Protein AF-A0A7R9QR45-F1 (afdb_monomer)

InterPro domains:
  IPR000276 G protein-coupled receptor, rhodopsin-like [PF00001] (59-139)
  IPR000276 G protein-coupled receptor, rhodopsin-like [PR00237] (44-68)
  IPR000276 G protein-coupled receptor, rhodopsin-like [PR00237] (77-98)
  IPR000276 G protein-coupled receptor, rhodopsin-like [PR00237] (122-139)
  IPR017452 GPCR, rhodopsin-like, 7TM [PS50262] (59-139)

Radius of gyration: 21.27 Å; Cα contacts (8 Å, |Δi|>4): 96; chains: 1; bounding box: 49×25×64 Å

Structure (mmCIF, N/CA/C/O backbone):
data_AF-A0A7R9QR45-F1
#
_entry.id   AF-A0A7R9QR45-F1
#
loop_
_atom_site.group_PDB
_atom_site.id
_atom_site.type_symbol
_atom_site.label_atom_id
_atom_site.label_alt_id
_atom_site.label_comp_id
_atom_site.label_asym_id
_atom_site.label_entity_id
_atom_site.label_seq_id
_atom_site.pdbx_PDB_ins_code
_atom_site.Cartn_x
_atom_site.Cartn_y
_atom_site.Cartn_z
_atom_site.occupancy
_atom_site.B_iso_or_equiv
_atom_site.auth_seq_id
_atom_site.auth_comp_id
_atom_site.auth_asym_id
_atom_site.auth_atom_id
_atom_site.pdbx_PDB_model_num
ATOM 1 N N . MET A 1 1 ? 9.809 5.724 -39.119 1.00 52.75 1 MET A N 1
ATOM 2 C CA . MET A 1 1 ? 9.441 5.774 -37.688 1.00 52.75 1 MET A CA 1
ATOM 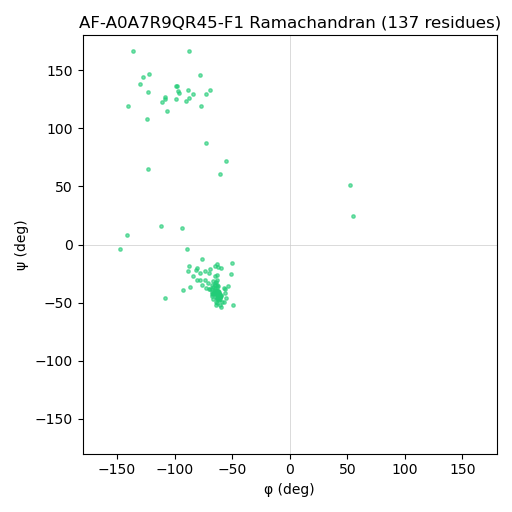3 C C . MET A 1 1 ? 10.747 5.832 -36.917 1.00 52.75 1 MET A C 1
ATOM 5 O O . MET A 1 1 ? 11.459 4.840 -36.931 1.00 52.75 1 MET A O 1
ATOM 9 N N . ASN A 1 2 ? 11.120 6.986 -36.361 1.00 58.66 2 ASN A N 1
ATOM 10 C CA . ASN A 1 2 ? 12.330 7.088 -35.540 1.00 58.66 2 ASN A CA 1
ATOM 11 C C . ASN A 1 2 ? 11.950 6.801 -34.087 1.00 58.66 2 ASN A C 1
ATOM 13 O O . ASN A 1 2 ? 11.053 7.451 -33.553 1.00 58.66 2 ASN A O 1
ATOM 17 N N . ILE A 1 3 ? 12.612 5.818 -33.483 1.00 69.81 3 ILE A N 1
ATOM 18 C CA . ILE A 1 3 ? 12.531 5.515 -32.054 1.00 69.81 3 ILE A CA 1
ATOM 19 C C . ILE A 1 3 ? 13.867 5.943 -31.456 1.00 69.81 3 ILE A C 1
ATOM 21 O O . ILE A 1 3 ? 14.916 5.518 -31.941 1.00 69.81 3 ILE A O 1
ATOM 25 N N . THR A 1 4 ? 13.837 6.800 -30.440 1.00 72.31 4 THR A N 1
ATOM 26 C CA . THR A 1 4 ? 15.030 7.199 -29.689 1.00 72.31 4 THR A CA 1
ATOM 27 C C . THR A 1 4 ? 15.105 6.378 -28.409 1.00 72.31 4 THR A C 1
ATOM 29 O O . THR A 1 4 ? 14.152 6.323 -27.635 1.00 72.31 4 THR A O 1
ATOM 32 N N . VAL A 1 5 ? 16.226 5.693 -28.194 1.00 72.06 5 VAL A N 1
ATOM 33 C CA . VAL A 1 5 ? 16.445 4.873 -26.997 1.00 72.06 5 VAL A CA 1
ATOM 34 C C . VAL A 1 5 ? 17.038 5.760 -25.906 1.00 72.06 5 VAL A C 1
ATOM 36 O O . VAL A 1 5 ? 18.039 6.434 -26.141 1.00 72.06 5 VAL A O 1
ATOM 39 N N . LEU A 1 6 ? 16.401 5.779 -24.737 1.00 68.50 6 LEU A N 1
ATOM 40 C CA . LEU A 1 6 ? 16.875 6.466 -23.543 1.00 68.50 6 LEU A CA 1
ATOM 41 C C . LEU A 1 6 ? 17.561 5.460 -22.617 1.00 68.50 6 LEU A C 1
ATOM 43 O O . LEU A 1 6 ? 17.091 4.339 -22.405 1.00 68.50 6 LEU A O 1
ATOM 47 N N . TYR A 1 7 ? 18.702 5.877 -22.090 1.00 63.16 7 TYR A N 1
ATOM 48 C CA . TYR A 1 7 ? 19.555 5.065 -21.239 1.00 63.16 7 TYR A CA 1
ATOM 49 C C . TYR A 1 7 ? 19.274 5.400 -19.779 1.00 63.16 7 TYR A C 1
ATOM 51 O O . TYR A 1 7 ? 19.131 6.574 -19.445 1.00 63.16 7 TYR A O 1
ATOM 59 N N . ASP A 1 8 ? 19.179 4.384 -18.925 1.00 62.31 8 ASP A N 1
ATOM 60 C CA . ASP A 1 8 ? 19.136 4.616 -17.483 1.00 62.31 8 ASP A CA 1
ATOM 61 C C . ASP A 1 8 ? 20.555 4.932 -16.985 1.00 62.31 8 ASP A C 1
ATOM 63 O O . ASP A 1 8 ? 21.475 4.115 -17.138 1.00 62.31 8 ASP A O 1
ATOM 67 N N . ASP A 1 9 ? 20.730 6.128 -16.415 1.00 53.88 9 ASP A N 1
ATOM 68 C CA . ASP A 1 9 ? 22.006 6.651 -15.913 1.00 53.88 9 ASP A CA 1
ATOM 69 C C . ASP A 1 9 ? 22.616 5.774 -14.804 1.00 53.88 9 ASP A C 1
ATOM 71 O O . ASP A 1 9 ? 23.823 5.837 -14.566 1.00 53.88 9 ASP A O 1
ATOM 75 N N . PHE A 1 10 ? 21.823 4.926 -14.137 1.00 55.78 10 PHE A N 1
ATOM 76 C CA . PHE A 1 10 ? 22.307 4.113 -13.022 1.00 55.78 10 PHE A CA 1
ATOM 77 C C . PHE A 1 10 ? 23.059 2.844 -13.453 1.00 55.78 10 PHE A C 1
ATOM 79 O O . PHE A 1 10 ? 23.949 2.391 -12.734 1.00 55.78 10 PHE A O 1
ATOM 86 N N . ASN A 1 11 ? 22.727 2.250 -14.607 1.00 54.53 11 ASN A N 1
ATOM 87 C CA . ASN A 1 11 ? 23.277 0.938 -14.986 1.00 54.53 11 ASN A CA 1
ATOM 88 C C . ASN A 1 11 ? 23.620 0.782 -16.468 1.00 54.53 11 ASN A C 1
ATOM 90 O O . ASN A 1 11 ? 23.924 -0.321 -16.917 1.00 54.53 11 ASN A O 1
ATOM 94 N N . SER A 1 12 ? 23.564 1.861 -17.246 1.00 55.03 12 SER A N 1
ATOM 95 C CA . SER A 1 12 ? 23.908 1.808 -18.660 1.00 55.03 12 SER A CA 1
ATOM 96 C C . SER A 1 12 ? 23.147 0.706 -19.416 1.00 55.03 12 SER A C 1
ATOM 98 O O . SER A 1 12 ? 23.729 -0.137 -20.104 1.00 55.03 12 SER A O 1
ATOM 100 N N . THR A 1 13 ? 21.825 0.679 -19.277 1.00 61.50 13 THR A N 1
ATOM 101 C CA . THR A 1 13 ? 20.950 -0.233 -20.027 1.00 61.50 13 THR A CA 1
ATOM 102 C C . THR A 1 13 ? 19.844 0.567 -20.705 1.00 61.50 13 THR A C 1
ATOM 104 O O . THR A 1 13 ? 19.379 1.584 -20.187 1.00 61.50 13 THR A O 1
ATOM 107 N N . SER A 1 14 ? 19.445 0.141 -21.904 1.00 63.12 14 SER A N 1
ATOM 108 C CA . SER A 1 14 ? 18.305 0.716 -22.617 1.00 63.12 14 SER A CA 1
ATOM 109 C C . SER A 1 14 ? 17.014 0.280 -21.931 1.00 63.12 14 SER A C 1
ATOM 111 O O . SER A 1 14 ? 16.450 -0.750 -22.295 1.00 63.12 14 SER A O 1
ATOM 113 N N . LEU A 1 15 ? 16.569 1.024 -20.921 1.00 67.69 15 LEU A N 1
ATOM 114 C CA . LEU A 1 15 ? 15.321 0.714 -20.223 1.00 67.69 15 LEU A CA 1
ATOM 115 C C . LEU A 1 15 ? 14.122 1.347 -20.916 1.00 67.69 15 LEU A C 1
ATOM 117 O O . LEU A 1 15 ? 13.066 0.724 -21.005 1.00 67.69 15 LEU A O 1
ATOM 121 N N . LEU A 1 16 ? 14.283 2.556 -21.459 1.00 74.44 16 LEU A N 1
ATOM 122 C CA . LEU A 1 16 ? 13.177 3.343 -21.989 1.00 74.44 16 LEU A CA 1
ATOM 123 C C . LEU A 1 16 ? 13.390 3.698 -23.463 1.00 74.44 16 LEU A C 1
ATOM 125 O O . LEU A 1 16 ? 14.505 3.912 -23.926 1.00 74.44 16 LEU A O 1
ATOM 129 N N . ALA A 1 17 ? 12.305 3.776 -24.219 1.00 74.50 17 ALA A N 1
ATOM 130 C CA . ALA A 1 17 ? 12.282 4.188 -25.612 1.00 74.50 17 ALA A CA 1
ATOM 131 C C . ALA A 1 17 ? 11.209 5.260 -25.813 1.00 74.50 17 ALA A C 1
ATOM 133 O O . ALA A 1 17 ? 10.100 5.164 -25.283 1.00 74.50 17 ALA A O 1
ATOM 134 N N . VAL A 1 18 ? 11.539 6.279 -26.601 1.00 79.44 18 VAL A N 1
ATOM 135 C CA . VAL A 1 18 ? 10.633 7.359 -26.979 1.00 79.44 18 VAL A CA 1
ATOM 136 C C . VAL A 1 18 ? 10.257 7.210 -28.447 1.00 79.44 18 VAL A C 1
ATOM 138 O O . VAL A 1 18 ? 11.108 7.097 -29.330 1.00 79.44 18 VAL A O 1
ATOM 141 N N . ASN A 1 19 ? 8.953 7.201 -28.713 1.00 79.00 19 ASN A N 1
ATOM 142 C CA . ASN A 1 19 ? 8.422 7.261 -30.076 1.00 79.00 19 ASN A CA 1
ATOM 143 C C . ASN A 1 19 ? 8.254 8.726 -30.523 1.00 79.00 19 ASN A C 1
ATOM 145 O O . ASN A 1 19 ? 8.186 9.635 -29.702 1.00 79.00 19 ASN A O 1
ATOM 149 N N . SER A 1 20 ? 8.052 8.943 -31.822 1.00 78.19 20 SER A N 1
ATOM 150 C CA . SER A 1 20 ? 7.742 10.218 -32.483 1.00 78.19 20 SER A CA 1
ATOM 151 C C . SER A 1 20 ? 6.585 11.025 -31.869 1.00 78.19 20 SER A C 1
ATOM 153 O O . SER A 1 20 ? 6.449 12.202 -32.183 1.00 78.19 20 SER A O 1
ATOM 155 N N . SER A 1 21 ? 5.739 10.420 -31.030 1.00 81.06 21 SER A N 1
ATOM 156 C CA . SER A 1 21 ? 4.675 11.102 -30.275 1.00 81.06 21 SER A CA 1
ATOM 157 C C . SER A 1 21 ? 5.105 11.534 -28.862 1.00 81.06 21 SER A C 1
ATOM 159 O O . SER A 1 21 ? 4.241 11.818 -28.038 1.00 81.06 21 SER A O 1
ATOM 161 N N . ASN A 1 22 ? 6.409 11.531 -28.548 1.00 73.81 22 ASN A N 1
ATOM 162 C CA . ASN A 1 22 ? 6.986 11.828 -27.224 1.00 73.81 22 ASN A CA 1
ATOM 163 C C . ASN A 1 22 ? 6.432 10.967 -26.078 1.00 73.81 22 ASN A C 1
ATOM 165 O O . ASN A 1 22 ? 6.436 11.356 -24.914 1.00 73.81 22 ASN A O 1
ATOM 169 N N . ARG A 1 23 ? 5.932 9.779 -26.408 1.00 73.88 23 ARG A N 1
ATOM 170 C CA . ARG A 1 23 ? 5.469 8.803 -25.426 1.00 73.88 23 ARG A CA 1
ATOM 171 C C . ARG A 1 23 ? 6.658 7.942 -25.019 1.00 73.88 23 ARG A C 1
ATOM 173 O O . ARG A 1 23 ? 7.399 7.490 -25.894 1.00 73.88 23 ARG A O 1
ATOM 180 N N . ILE A 1 24 ? 6.819 7.747 -23.715 1.00 77.88 24 ILE A N 1
ATOM 181 C CA . ILE A 1 24 ? 7.896 6.952 -23.127 1.00 77.88 24 ILE A CA 1
ATOM 182 C C . ILE A 1 24 ? 7.362 5.543 -22.862 1.00 77.88 24 ILE A C 1
ATOM 184 O O . ILE A 1 24 ? 6.295 5.383 -22.267 1.00 77.88 24 ILE A O 1
ATOM 188 N N . PHE A 1 25 ? 8.101 4.533 -23.305 1.00 75.12 25 PHE A N 1
ATOM 189 C CA . PHE A 1 25 ? 7.761 3.120 -23.158 1.00 75.12 25 PHE A CA 1
ATOM 190 C C . PHE A 1 25 ? 8.990 2.323 -22.738 1.00 75.12 25 PHE A C 1
ATOM 192 O O . PHE A 1 25 ? 10.108 2.809 -22.871 1.00 75.12 25 PHE A O 1
ATOM 199 N N . TRP A 1 26 ? 8.799 1.085 -22.293 1.00 73.06 26 TRP A N 1
ATOM 200 C CA . TRP A 1 26 ? 9.907 0.162 -22.057 1.00 73.06 26 TRP A CA 1
ATOM 201 C C . TRP A 1 26 ? 10.544 -0.265 -23.386 1.00 73.06 26 TRP A C 1
ATOM 203 O O . TRP A 1 26 ? 9.830 -0.616 -24.327 1.00 73.06 26 TRP A O 1
ATOM 213 N N . ALA A 1 27 ? 11.875 -0.225 -23.473 1.00 75.12 27 ALA A N 1
ATOM 214 C CA . ALA A 1 27 ? 12.603 -0.596 -24.688 1.00 75.12 27 ALA A CA 1
ATOM 215 C C . ALA A 1 27 ? 12.564 -2.114 -24.949 1.00 75.12 27 ALA A C 1
ATOM 217 O O . ALA A 1 27 ? 12.491 -2.527 -26.106 1.00 75.12 27 ALA A O 1
ATOM 218 N N . ASN A 1 28 ? 12.541 -2.935 -23.890 1.00 73.25 28 ASN A N 1
ATOM 219 C CA . ASN A 1 28 ? 12.346 -4.382 -23.968 1.00 73.25 28 ASN A CA 1
ATOM 220 C C . ASN A 1 28 ? 11.132 -4.813 -23.122 1.00 73.25 28 ASN A C 1
ATOM 222 O O . ASN A 1 28 ? 11.045 -4.462 -21.948 1.00 73.25 28 ASN A O 1
ATOM 226 N N . PRO A 1 29 ? 10.203 -5.625 -23.658 1.00 70.62 29 PRO A N 1
ATOM 227 C CA . PRO A 1 29 ? 9.033 -6.088 -22.905 1.00 70.62 29 PRO A CA 1
ATOM 228 C C . PRO A 1 29 ? 9.363 -7.159 -21.850 1.00 70.62 29 PRO A C 1
ATOM 230 O O . PRO A 1 29 ? 8.613 -7.325 -20.891 1.00 70.62 29 PRO A O 1
ATOM 233 N N . TYR A 1 30 ? 10.479 -7.883 -22.000 1.00 69.94 30 TYR A N 1
ATOM 234 C CA . TYR A 1 30 ? 10.909 -8.927 -21.055 1.00 69.94 30 TYR A CA 1
ATOM 235 C C . TYR A 1 30 ? 11.363 -8.372 -19.702 1.00 69.94 30 TYR A C 1
ATOM 237 O O . TYR A 1 30 ? 11.312 -9.080 -18.698 1.00 69.94 30 TYR A O 1
ATOM 245 N N . ASP A 1 31 ? 11.737 -7.098 -19.663 1.00 69.69 31 ASP A N 1
ATOM 246 C CA . ASP A 1 31 ? 12.149 -6.393 -18.452 1.00 69.69 31 ASP A CA 1
ATOM 247 C C . ASP A 1 31 ? 10.986 -6.303 -17.443 1.00 69.69 31 ASP A C 1
ATOM 249 O O . ASP A 1 31 ? 11.166 -6.469 -16.238 1.00 69.69 31 ASP A O 1
ATOM 253 N N . MET A 1 32 ? 9.743 -6.221 -17.929 1.00 65.0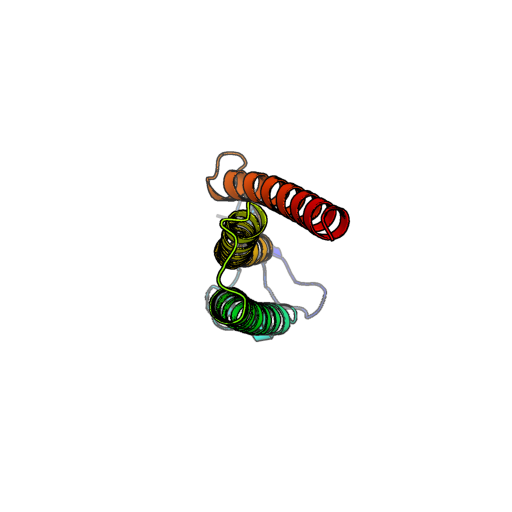6 32 MET A N 1
ATOM 254 C CA . MET A 1 32 ? 8.538 -6.248 -17.088 1.00 65.06 32 MET A CA 1
ATOM 255 C C . MET A 1 32 ? 8.338 -7.586 -16.351 1.00 65.06 32 MET A C 1
ATOM 257 O O . MET A 1 32 ? 7.572 -7.648 -15.390 1.00 65.06 32 MET A O 1
ATOM 261 N N . LEU A 1 33 ? 9.000 -8.659 -16.802 1.00 74.06 33 LEU A N 1
ATOM 262 C CA . LEU A 1 33 ? 8.878 -10.001 -16.231 1.00 74.06 33 LEU A CA 1
ATOM 263 C C . LEU A 1 33 ? 9.750 -10.188 -14.978 1.00 74.06 33 LEU A C 1
ATOM 265 O O . LEU A 1 33 ? 9.445 -11.046 -14.156 1.00 74.06 33 LEU A O 1
ATOM 269 N N . ASN A 1 34 ? 10.796 -9.367 -14.810 1.00 70.81 34 ASN A N 1
ATOM 270 C CA . ASN A 1 34 ? 11.684 -9.377 -13.642 1.00 70.81 34 ASN A CA 1
ATOM 271 C C . ASN A 1 34 ? 11.729 -7.999 -12.954 1.00 70.81 34 ASN A C 1
ATOM 273 O O . ASN A 1 34 ? 12.788 -7.368 -12.871 1.00 70.81 34 ASN A O 1
ATOM 277 N N . PRO A 1 35 ? 10.601 -7.533 -12.390 1.00 68.00 35 PRO A N 1
ATOM 278 C CA . PRO A 1 35 ? 10.520 -6.214 -11.766 1.00 68.00 35 PRO A CA 1
ATOM 279 C C . PRO A 1 35 ? 11.442 -6.071 -10.547 1.00 68.00 35 PRO A C 1
ATOM 281 O O . PRO A 1 35 ? 11.891 -4.967 -10.257 1.00 68.00 35 PRO A O 1
ATOM 284 N N . SER A 1 36 ? 11.783 -7.171 -9.862 1.00 68.31 36 SER A N 1
ATOM 285 C CA . SER A 1 36 ? 12.705 -7.168 -8.718 1.00 68.31 36 SER A CA 1
ATOM 286 C C . SER A 1 36 ? 14.165 -6.895 -9.088 1.00 68.31 36 SER A C 1
ATOM 288 O O . SER A 1 36 ? 14.926 -6.469 -8.227 1.00 68.31 36 SER A O 1
ATOM 290 N N . ALA A 1 37 ? 14.571 -7.169 -10.333 1.00 67.75 37 ALA A N 1
ATOM 291 C CA . ALA A 1 37 ? 15.934 -6.917 -10.806 1.00 67.75 37 ALA A CA 1
ATOM 292 C C . ALA A 1 37 ? 16.123 -5.468 -11.279 1.00 67.75 37 ALA A C 1
ATOM 294 O O . ALA A 1 37 ? 17.229 -4.940 -11.229 1.00 67.75 37 ALA A O 1
ATOM 295 N N . ILE A 1 38 ? 15.037 -4.838 -11.726 1.00 65.44 38 ILE A N 1
ATOM 296 C CA . ILE A 1 38 ? 15.034 -3.479 -12.279 1.00 65.44 38 ILE A CA 1
ATOM 297 C C . ILE A 1 38 ? 14.746 -2.461 -11.188 1.00 65.44 38 ILE A C 1
ATOM 299 O O . ILE A 1 38 ? 15.343 -1.390 -11.158 1.00 65.44 38 ILE A O 1
ATOM 303 N N . ASN A 1 39 ? 13.828 -2.798 -10.284 1.00 67.19 39 ASN A N 1
ATOM 304 C CA . ASN A 1 39 ? 13.393 -1.894 -9.245 1.00 67.19 39 ASN A CA 1
ATOM 305 C C . ASN A 1 39 ? 13.585 -2.522 -7.857 1.00 67.19 39 ASN A C 1
ATOM 307 O O . ASN A 1 39 ? 12.810 -3.405 -7.463 1.00 67.19 39 ASN A O 1
ATOM 311 N N . PRO A 1 40 ? 14.561 -2.038 -7.068 1.00 71.50 40 PRO A N 1
ATOM 312 C CA . PRO A 1 40 ? 14.780 -2.541 -5.717 1.00 71.50 40 PRO A CA 1
ATOM 313 C C . PRO A 1 40 ? 13.583 -2.280 -4.788 1.00 71.50 40 PRO A C 1
ATOM 315 O O . PRO A 1 40 ? 13.469 -2.938 -3.757 1.00 71.50 40 PRO A O 1
ATOM 318 N N . ALA A 1 41 ? 12.659 -1.378 -5.149 1.00 69.56 41 ALA A N 1
ATOM 319 C CA . ALA A 1 41 ? 11.443 -1.100 -4.389 1.00 69.56 41 ALA A CA 1
ATOM 320 C C . ALA A 1 41 ? 10.349 -2.177 -4.544 1.00 69.56 41 ALA A C 1
ATOM 322 O O . ALA A 1 41 ? 9.408 -2.210 -3.755 1.00 69.56 41 ALA A O 1
ATOM 323 N N . PHE A 1 42 ? 10.462 -3.104 -5.501 1.00 72.81 42 PHE A N 1
ATOM 324 C CA . PHE A 1 42 ? 9.451 -4.150 -5.700 1.00 72.81 42 PHE A CA 1
ATOM 325 C C . PHE A 1 42 ? 9.339 -5.107 -4.501 1.00 72.81 42 PHE A C 1
ATOM 327 O O . PHE A 1 42 ? 8.243 -5.417 -4.032 1.00 72.81 42 PHE A O 1
ATOM 334 N N . VAL A 1 43 ? 10.484 -5.548 -3.974 1.00 78.06 43 VAL A N 1
ATOM 335 C CA . VAL A 1 43 ? 10.554 -6.444 -2.811 1.00 78.06 43 VAL A CA 1
ATOM 336 C C . VAL A 1 43 ? 9.923 -5.812 -1.561 1.00 78.06 43 VAL A C 1
ATOM 338 O O . VAL A 1 43 ? 9.043 -6.451 -0.981 1.00 78.06 43 VAL A O 1
ATOM 341 N N . PRO A 1 44 ? 10.286 -4.581 -1.138 1.00 76.81 44 PRO A N 1
ATOM 342 C CA . PRO A 1 44 ? 9.664 -3.968 0.028 1.00 76.81 44 PRO A CA 1
ATOM 343 C C . PRO A 1 44 ? 8.163 -3.727 -0.167 1.00 76.81 44 PRO A C 1
ATOM 345 O O . PRO A 1 44 ? 7.421 -3.948 0.781 1.00 76.81 44 PRO A O 1
ATOM 348 N N . ILE A 1 45 ? 7.685 -3.385 -1.372 1.00 76.25 45 ILE A N 1
ATOM 349 C CA . ILE A 1 45 ? 6.241 -3.232 -1.638 1.00 76.25 45 ILE A CA 1
ATOM 350 C C . ILE A 1 45 ? 5.484 -4.534 -1.344 1.00 76.25 45 ILE A C 1
ATOM 352 O O . ILE A 1 45 ? 4.494 -4.516 -0.610 1.00 76.25 45 ILE A O 1
ATOM 356 N N . ILE A 1 46 ? 5.956 -5.672 -1.864 1.00 81.50 46 ILE A N 1
ATOM 357 C CA . ILE A 1 46 ? 5.312 -6.971 -1.617 1.00 81.50 46 ILE A CA 1
ATOM 358 C C . ILE A 1 46 ? 5.383 -7.357 -0.139 1.00 81.50 46 ILE A C 1
ATOM 360 O O . ILE A 1 46 ? 4.387 -7.815 0.423 1.00 81.50 46 ILE A O 1
ATOM 364 N N . VAL A 1 47 ? 6.534 -7.149 0.504 1.00 82.81 47 VAL A N 1
ATOM 365 C CA . VAL A 1 47 ? 6.719 -7.455 1.929 1.00 82.81 47 VAL A CA 1
ATOM 366 C C . VAL A 1 47 ? 5.770 -6.624 2.792 1.00 82.81 47 VAL A C 1
ATOM 368 O O . VAL A 1 47 ? 5.067 -7.183 3.633 1.00 82.81 47 VAL A O 1
ATOM 371 N N . THR A 1 48 ? 5.680 -5.314 2.560 1.00 73.56 48 THR A N 1
ATOM 372 C CA . THR A 1 48 ? 4.745 -4.437 3.273 1.00 73.56 48 THR A CA 1
ATOM 373 C C . THR A 1 48 ? 3.308 -4.882 3.035 1.00 73.56 48 THR A C 1
ATOM 375 O O . THR A 1 48 ? 2.546 -5.006 3.989 1.00 73.56 48 THR A O 1
ATOM 378 N N . HIS A 1 49 ? 2.927 -5.214 1.803 1.00 76.38 49 HIS A N 1
ATOM 379 C CA . HIS A 1 49 ? 1.573 -5.675 1.507 1.00 76.38 49 HIS A CA 1
ATOM 380 C C . HIS A 1 49 ? 1.217 -6.972 2.251 1.00 76.38 49 HIS A C 1
ATOM 382 O O . HIS A 1 49 ? 0.153 -7.063 2.862 1.00 76.38 49 HIS A O 1
ATOM 388 N N . ALA A 1 50 ? 2.138 -7.939 2.288 1.00 82.62 50 ALA A N 1
ATOM 389 C CA . ALA A 1 50 ? 1.968 -9.182 3.034 1.00 82.62 50 ALA A CA 1
ATOM 390 C C . ALA A 1 50 ? 1.834 -8.936 4.546 1.00 82.62 50 ALA A C 1
ATOM 392 O O . ALA A 1 50 ? 0.922 -9.467 5.178 1.00 82.62 50 ALA A O 1
ATOM 393 N N . ILE A 1 51 ? 2.696 -8.092 5.125 1.00 75.50 51 ILE A N 1
ATOM 394 C CA . ILE A 1 51 ? 2.633 -7.726 6.547 1.00 75.50 51 ILE A CA 1
ATOM 395 C C . ILE A 1 51 ? 1.298 -7.054 6.864 1.00 75.50 51 ILE A C 1
ATOM 397 O O . ILE A 1 51 ? 0.646 -7.409 7.843 1.00 75.50 51 ILE A O 1
ATOM 401 N N . THR A 1 52 ? 0.851 -6.123 6.024 1.00 74.50 52 THR A N 1
ATOM 402 C CA . THR A 1 52 ? -0.381 -5.380 6.304 1.00 74.50 52 THR A CA 1
ATOM 403 C C . THR A 1 52 ? -1.633 -6.228 6.089 1.00 74.50 52 THR A C 1
ATOM 405 O O . THR A 1 52 ? -2.599 -6.073 6.828 1.00 74.50 52 THR A O 1
ATOM 408 N N . PHE A 1 53 ? -1.607 -7.194 5.166 1.00 78.56 53 PHE A N 1
ATOM 409 C CA . PHE A 1 53 ? -2.656 -8.209 5.040 1.00 78.56 53 PHE A CA 1
ATOM 410 C C . PHE A 1 53 ? -2.763 -9.078 6.300 1.00 78.56 53 PHE A C 1
ATOM 412 O O . PHE A 1 53 ? -3.860 -9.298 6.814 1.00 78.56 53 PHE A O 1
ATOM 419 N N . LEU A 1 54 ? -1.625 -9.520 6.846 1.00 80.31 54 LEU A N 1
ATOM 420 C CA . LEU A 1 54 ? -1.590 -10.264 8.106 1.00 80.31 54 LEU A CA 1
ATOM 421 C C . LEU A 1 54 ? -2.113 -9.418 9.272 1.00 80.31 54 LEU A C 1
ATOM 423 O O . LEU A 1 54 ? -2.943 -9.899 10.039 1.00 80.31 54 LEU A O 1
ATOM 427 N N . ILE A 1 55 ? -1.692 -8.155 9.376 1.00 70.81 55 ILE A N 1
ATOM 428 C CA . ILE A 1 55 ? -2.201 -7.216 10.387 1.00 70.81 55 ILE A CA 1
ATOM 429 C C . ILE A 1 55 ? -3.712 -7.021 10.225 1.00 70.81 55 ILE A C 1
ATOM 431 O O . ILE A 1 55 ? -4.431 -7.074 11.217 1.00 70.81 55 ILE A O 1
ATOM 435 N N . GLY A 1 56 ? -4.209 -6.871 8.995 1.00 70.88 56 GLY A N 1
ATOM 436 C CA . GLY A 1 56 ? -5.637 -6.759 8.702 1.00 70.88 56 GLY A CA 1
ATOM 437 C C . GLY A 1 56 ? -6.421 -7.988 9.163 1.00 70.88 56 GLY A C 1
ATOM 438 O O . GLY A 1 56 ? -7.456 -7.851 9.812 1.00 70.88 56 GLY A O 1
ATOM 439 N N . ILE A 1 57 ? -5.920 -9.199 8.907 1.00 73.94 57 ILE A N 1
ATOM 440 C CA . ILE A 1 57 ? -6.543 -10.439 9.393 1.00 73.94 57 ILE A CA 1
ATOM 441 C C . ILE A 1 57 ? -6.542 -10.489 10.924 1.00 73.94 57 ILE A C 1
ATOM 443 O O . ILE A 1 57 ? -7.590 -10.710 11.530 1.00 73.94 57 ILE A O 1
ATOM 447 N N . ILE A 1 58 ? -5.392 -10.256 11.558 1.00 74.62 58 ILE A N 1
ATOM 448 C CA . ILE A 1 58 ? -5.253 -10.302 13.020 1.00 74.62 58 ILE A CA 1
ATOM 449 C C . ILE A 1 58 ? -6.155 -9.243 13.672 1.00 74.62 58 ILE A C 1
ATOM 451 O O . ILE A 1 58 ? -6.853 -9.555 14.635 1.00 74.62 58 ILE A O 1
ATOM 455 N N . GLY A 1 59 ? -6.215 -8.030 13.119 1.00 66.94 59 GLY A N 1
ATOM 456 C CA . GLY A 1 59 ? -7.078 -6.943 13.580 1.00 66.94 59 GLY A CA 1
ATOM 457 C C . GLY A 1 59 ? -8.561 -7.303 13.514 1.00 66.94 59 GLY A C 1
ATOM 458 O O . GLY A 1 59 ? -9.273 -7.153 14.505 1.00 66.94 59 GLY A O 1
ATOM 459 N N . ASN A 1 60 ? -9.022 -7.877 12.400 1.00 69.75 60 ASN A N 1
ATOM 460 C CA . ASN A 1 60 ? -10.407 -8.339 12.263 1.00 69.75 60 ASN A CA 1
ATOM 461 C C . ASN A 1 60 ? -10.752 -9.465 13.252 1.00 69.75 60 ASN A C 1
ATOM 463 O O . ASN A 1 60 ? -11.826 -9.456 13.855 1.00 69.75 60 ASN A O 1
ATOM 467 N N . ILE A 1 61 ? -9.832 -10.409 13.478 1.00 72.69 61 ILE A N 1
ATOM 468 C CA . ILE A 1 61 ? -10.018 -11.487 14.460 1.00 72.69 61 ILE A CA 1
ATOM 469 C C . ILE A 1 61 ? -10.047 -10.923 15.887 1.00 72.69 61 ILE A C 1
ATOM 471 O O . ILE A 1 61 ? -10.892 -11.329 16.680 1.00 72.69 61 ILE A O 1
ATOM 475 N N . LEU A 1 62 ? -9.177 -9.964 16.219 1.00 71.50 62 LEU A N 1
ATOM 476 C CA . LEU A 1 62 ? -9.155 -9.278 17.516 1.00 71.50 62 LEU A CA 1
ATOM 477 C C . LEU A 1 62 ? -10.447 -8.496 17.775 1.00 71.50 62 LEU A C 1
ATOM 479 O O . LEU A 1 62 ? -10.962 -8.546 18.890 1.00 71.50 62 LEU A O 1
ATOM 483 N N . VAL A 1 63 ? -11.010 -7.823 16.769 1.00 68.00 63 VAL A N 1
ATOM 484 C CA . VAL A 1 63 ? -12.306 -7.129 16.878 1.00 68.00 63 VAL A CA 1
ATOM 485 C C . VAL A 1 63 ? -13.433 -8.125 17.167 1.00 68.00 63 VAL A C 1
ATOM 487 O O . VAL A 1 63 ? -14.216 -7.924 18.096 1.00 68.00 63 VAL A O 1
ATOM 490 N N . ILE A 1 64 ? -13.482 -9.248 16.445 1.00 68.56 64 ILE A N 1
ATOM 491 C CA . ILE A 1 64 ? -14.472 -10.310 16.689 1.00 68.56 64 ILE A CA 1
ATOM 492 C C . ILE A 1 64 ? -14.267 -10.940 18.078 1.00 68.56 64 ILE A C 1
ATOM 494 O O . ILE A 1 64 ? -15.235 -11.173 18.807 1.00 68.56 64 ILE A O 1
ATOM 498 N N . ALA A 1 65 ? -13.019 -11.185 18.483 1.00 69.69 65 ALA A N 1
ATOM 499 C CA . ALA A 1 65 ? -12.681 -11.784 19.770 1.00 69.69 65 ALA A CA 1
ATOM 500 C C . ALA A 1 65 ? -13.030 -10.857 20.942 1.00 69.69 65 ALA A C 1
ATOM 502 O O . ALA A 1 65 ? -13.675 -11.287 21.895 1.00 69.69 65 ALA A O 1
ATOM 503 N N . THR A 1 66 ? -12.667 -9.576 20.870 1.00 65.56 66 THR A N 1
ATOM 504 C CA . THR A 1 66 ? -12.982 -8.577 21.905 1.00 65.56 66 THR A CA 1
ATOM 505 C C . THR A 1 66 ? -14.485 -8.341 22.032 1.00 65.56 66 THR A C 1
ATOM 507 O O . THR A 1 66 ? -14.987 -8.242 23.155 1.00 65.56 66 THR A O 1
ATOM 510 N N . TRP A 1 67 ? -15.219 -8.345 20.914 1.00 66.50 67 TRP A N 1
ATOM 511 C CA . TRP A 1 67 ? -16.682 -8.319 20.912 1.00 66.50 67 TRP A CA 1
ATOM 512 C C . TRP A 1 67 ? -17.282 -9.555 21.595 1.00 66.50 67 TRP A C 1
ATOM 514 O O . TRP A 1 67 ? -18.175 -9.425 22.432 1.00 66.50 67 TRP A O 1
ATOM 524 N N . SER A 1 68 ? -16.739 -10.740 21.310 1.00 64.75 68 SER A N 1
ATOM 525 C CA . SER A 1 68 ? -17.178 -12.005 21.914 1.00 64.75 68 SER A CA 1
ATOM 526 C C . SER A 1 68 ? -16.877 -12.077 23.420 1.00 64.75 68 SER A C 1
ATOM 528 O O . SER A 1 68 ? -17.682 -12.596 24.187 1.00 64.75 68 SER A O 1
ATOM 530 N N . LEU A 1 69 ? -15.744 -11.521 23.863 1.00 66.12 69 LEU A N 1
ATOM 531 C CA . LEU A 1 69 ? -15.287 -11.533 25.261 1.00 66.12 69 LEU A CA 1
ATOM 532 C C . LEU A 1 69 ? -15.998 -10.506 26.158 1.00 66.12 69 LEU A C 1
ATOM 534 O O . LEU A 1 69 ? -16.158 -10.754 27.351 1.00 66.12 69 LEU A O 1
ATOM 538 N N . ARG A 1 70 ? -16.428 -9.355 25.623 1.00 64.00 70 ARG A N 1
ATOM 539 C CA . ARG A 1 70 ? -17.080 -8.275 26.402 1.00 64.00 70 ARG A CA 1
ATOM 540 C C . ARG A 1 70 ? -18.562 -8.081 26.060 1.00 64.00 70 ARG A C 1
ATOM 542 O O . ARG A 1 70 ? -19.134 -7.041 26.386 1.00 64.00 70 ARG A O 1
ATOM 549 N N . GLY A 1 71 ? -19.170 -9.063 25.392 1.00 59.56 71 GLY A N 1
ATOM 550 C CA . GLY A 1 71 ? -20.432 -8.989 24.648 1.00 59.56 71 GLY A CA 1
ATOM 551 C C . GLY A 1 71 ? -21.677 -8.483 25.384 1.00 59.56 71 GLY A C 1
ATOM 552 O O . GLY A 1 71 ? -22.613 -9.246 25.609 1.00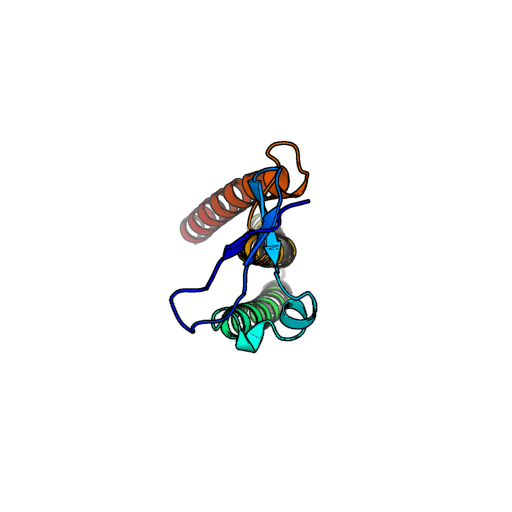 59.56 71 GLY A O 1
ATOM 553 N N . ARG A 1 72 ? -21.771 -7.182 25.690 1.00 49.31 72 ARG A N 1
ATOM 554 C CA . ARG A 1 72 ? -23.020 -6.628 26.240 1.00 49.31 72 ARG A CA 1
ATOM 555 C C . ARG A 1 72 ? -23.398 -5.195 25.899 1.00 49.31 72 ARG A C 1
ATOM 557 O O . ARG A 1 72 ? -24.507 -4.803 26.252 1.00 49.31 72 ARG A O 1
ATOM 564 N N . LEU A 1 73 ? -22.587 -4.416 25.190 1.00 50.31 73 LEU A N 1
ATOM 565 C CA . LEU A 1 73 ? -23.059 -3.120 24.702 1.00 50.31 73 LEU A CA 1
ATOM 566 C C . LEU A 1 73 ? -23.204 -3.150 23.186 1.00 50.31 73 LEU A C 1
ATOM 568 O O . LEU A 1 73 ? -22.238 -3.353 22.455 1.00 50.31 73 LEU A O 1
ATOM 572 N N . ARG A 1 74 ? -24.421 -2.849 22.722 1.00 57.03 74 ARG A N 1
ATOM 573 C CA . ARG A 1 74 ? -24.683 -2.204 21.430 1.00 57.03 74 ARG A CA 1
ATOM 574 C C . ARG A 1 74 ? -23.998 -0.827 21.422 1.00 57.03 74 ARG A C 1
ATOM 576 O O . ARG A 1 74 ? -24.670 0.196 21.406 1.00 57.03 74 ARG A O 1
ATOM 583 N N . SER A 1 75 ? -22.673 -0.800 21.563 1.00 61.53 75 SER A N 1
ATOM 584 C CA . SER A 1 75 ? -21.910 0.437 21.619 1.00 61.53 75 SER A CA 1
ATOM 585 C C . SER A 1 75 ? -21.634 0.880 20.186 1.00 61.53 75 SER A C 1
ATOM 587 O O . SER A 1 75 ? -21.131 0.062 19.407 1.00 61.53 75 SER A O 1
ATOM 589 N N . PRO A 1 76 ? -21.911 2.141 19.822 1.00 60.53 76 PRO A N 1
ATOM 590 C CA . PRO A 1 76 ? -21.547 2.698 18.516 1.00 60.53 76 PRO A CA 1
ATOM 591 C C . PRO A 1 76 ? -20.065 2.468 18.162 1.00 60.53 76 PRO A C 1
ATOM 593 O O . PRO A 1 76 ? -19.727 2.314 16.990 1.00 60.53 76 PRO A O 1
ATOM 596 N N . THR A 1 77 ? -19.203 2.312 19.171 1.00 66.94 77 THR A N 1
ATOM 597 C CA . THR A 1 77 ? -17.786 1.947 19.045 1.00 66.94 77 THR A CA 1
ATOM 598 C C . THR A 1 77 ? -17.549 0.639 18.277 1.00 66.94 77 THR A C 1
ATOM 600 O O . THR A 1 77 ? -16.616 0.563 17.489 1.00 66.94 77 THR A O 1
ATOM 603 N N . ALA A 1 78 ? -18.384 -0.394 18.443 1.00 68.44 78 ALA A N 1
ATOM 604 C CA . ALA A 1 78 ? -18.169 -1.683 17.773 1.00 68.44 78 ALA A CA 1
ATOM 605 C C . ALA A 1 78 ? -18.419 -1.604 16.256 1.00 68.44 78 ALA A C 1
ATOM 607 O O . ALA A 1 78 ? -17.678 -2.186 15.470 1.00 68.44 78 ALA A O 1
ATOM 608 N N . ILE A 1 79 ? -19.437 -0.843 15.840 1.00 67.38 79 ILE A N 1
ATOM 609 C CA . ILE A 1 79 ? -19.744 -0.604 14.420 1.00 67.38 79 ILE A CA 1
ATOM 610 C C . ILE A 1 79 ? -18.656 0.274 13.791 1.00 67.38 79 ILE A C 1
ATOM 612 O O . ILE A 1 79 ? -18.237 0.024 12.664 1.00 67.38 79 ILE A O 1
ATOM 616 N N . PHE A 1 80 ? -18.160 1.265 14.537 1.00 69.62 80 PHE A N 1
ATOM 617 C CA . PHE A 1 80 ? -17.046 2.109 14.115 1.00 69.62 80 PHE A CA 1
ATOM 618 C C . PHE A 1 80 ? -15.762 1.301 13.877 1.00 69.62 80 PHE A C 1
ATOM 620 O O . PHE A 1 80 ? -15.139 1.454 12.832 1.00 69.62 80 PHE A O 1
ATOM 627 N N . LEU A 1 81 ? -15.412 0.386 14.786 1.00 70.38 81 LEU A N 1
ATOM 628 C CA . LEU A 1 81 ? -14.223 -0.467 14.662 1.00 70.38 81 LEU A CA 1
ATOM 629 C C . LEU A 1 81 ? -14.299 -1.433 13.470 1.00 70.38 81 LEU A C 1
ATOM 631 O O . LEU A 1 81 ? -13.304 -1.631 12.780 1.00 70.38 81 LEU A O 1
ATOM 635 N N . VAL A 1 82 ? -15.475 -2.005 13.190 1.00 69.50 82 VAL A N 1
ATOM 636 C CA . VAL A 1 82 ? -15.674 -2.870 12.012 1.00 69.50 82 VAL A CA 1
ATOM 637 C C . VAL A 1 82 ? -15.578 -2.064 10.713 1.00 69.50 82 VAL A C 1
ATOM 639 O O . VAL A 1 82 ? -14.927 -2.504 9.768 1.00 69.50 82 VAL A O 1
ATOM 642 N N . SER A 1 83 ? -16.180 -0.871 10.663 1.00 69.94 83 SER A N 1
ATOM 643 C CA . SER A 1 83 ? -16.064 0.022 9.503 1.00 69.94 83 SER A CA 1
ATOM 644 C C . SER A 1 83 ? -14.634 0.521 9.288 1.00 69.94 83 SER A C 1
ATOM 646 O O . SER A 1 83 ? -14.214 0.649 8.142 1.00 69.94 83 SER A O 1
ATOM 648 N N . LEU A 1 84 ? -13.879 0.756 10.364 1.00 73.38 84 LEU A N 1
ATOM 649 C CA . LEU A 1 84 ? -12.463 1.115 10.300 1.00 73.38 84 LEU A CA 1
ATOM 650 C C . LEU A 1 84 ? -11.640 -0.030 9.696 1.00 73.38 84 LEU A C 1
ATOM 652 O O . LEU A 1 84 ? -10.958 0.171 8.698 1.00 73.38 84 LEU A O 1
ATOM 656 N N . ALA A 1 85 ? -11.820 -1.258 10.193 1.00 72.19 85 ALA A N 1
ATOM 657 C CA . ALA A 1 85 ? -11.125 -2.430 9.661 1.00 72.19 85 ALA A CA 1
ATOM 658 C C . ALA A 1 85 ? -11.471 -2.723 8.186 1.00 72.19 85 ALA A C 1
ATOM 660 O O . ALA A 1 85 ? -10.608 -3.132 7.406 1.00 72.19 85 ALA A O 1
ATOM 661 N N . ALA A 1 86 ? -12.724 -2.493 7.779 1.00 71.69 86 ALA A N 1
ATOM 662 C CA . ALA A 1 86 ? -13.138 -2.604 6.382 1.00 71.69 86 ALA A CA 1
ATOM 663 C C . ALA A 1 86 ? -12.505 -1.513 5.500 1.00 71.69 86 ALA A C 1
ATOM 665 O O . ALA A 1 86 ? -12.075 -1.806 4.383 1.00 71.69 86 ALA A O 1
ATOM 666 N N . ALA A 1 87 ? -12.420 -0.274 5.997 1.00 73.50 87 ALA A N 1
ATOM 667 C CA . ALA A 1 87 ? -11.768 0.831 5.300 1.00 73.50 87 ALA A CA 1
ATOM 668 C C . ALA A 1 87 ? -10.262 0.586 5.129 1.00 73.50 87 ALA A C 1
ATOM 670 O O . ALA A 1 87 ? -9.744 0.808 4.038 1.00 73.50 87 ALA A O 1
ATOM 671 N N . ASP A 1 88 ? -9.584 0.049 6.146 1.00 74.88 88 ASP A N 1
ATOM 672 C CA . ASP A 1 88 ? -8.163 -0.304 6.075 1.00 74.88 88 ASP A CA 1
ATOM 673 C C . ASP A 1 88 ? -7.901 -1.439 5.072 1.00 74.88 88 ASP A C 1
ATOM 675 O O . ASP A 1 88 ? -6.975 -1.358 4.267 1.00 74.88 88 ASP A O 1
ATOM 679 N N . LEU A 1 89 ? -8.750 -2.474 5.041 1.00 72.00 89 LEU A N 1
ATOM 680 C CA . LEU A 1 89 ? -8.674 -3.546 4.036 1.00 72.00 89 LEU A CA 1
ATOM 681 C C . LEU A 1 89 ? -8.877 -3.025 2.607 1.00 72.00 89 LEU A C 1
ATOM 683 O O . LEU A 1 89 ? -8.155 -3.427 1.694 1.00 72.00 89 LEU A O 1
ATOM 687 N N . LEU A 1 90 ? -9.852 -2.134 2.406 1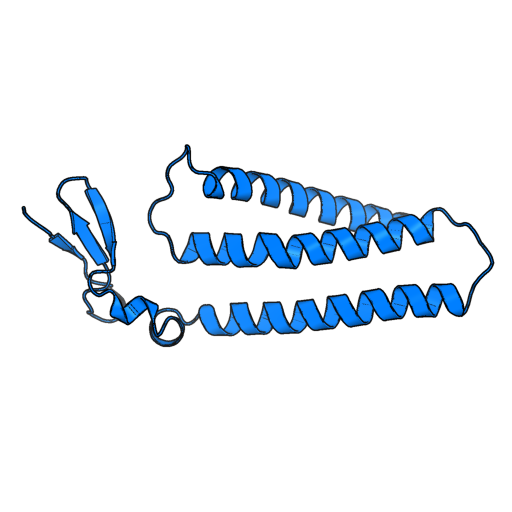.00 73.12 90 LEU A N 1
ATOM 688 C CA . LEU A 1 90 ? -10.105 -1.481 1.119 1.00 73.12 90 LEU A CA 1
ATOM 689 C C . LEU A 1 90 ? -8.938 -0.585 0.706 1.00 73.12 90 LEU A C 1
ATOM 691 O O . LEU A 1 90 ? -8.535 -0.602 -0.457 1.00 73.12 90 LEU A O 1
ATOM 695 N N . LEU A 1 91 ? -8.373 0.160 1.656 1.00 74.31 91 LEU A N 1
ATOM 696 C CA . LEU A 1 91 ? -7.200 0.988 1.429 1.00 74.31 91 LEU A CA 1
ATOM 697 C C . LEU A 1 91 ? -6.025 0.107 1.014 1.00 74.31 91 LEU A C 1
ATOM 699 O O . LEU A 1 91 ? -5.407 0.386 -0.001 1.00 74.31 91 LEU A O 1
ATOM 703 N N . LEU A 1 92 ? -5.782 -1.020 1.678 1.00 70.88 92 LEU A N 1
ATOM 704 C CA . LEU A 1 92 ? -4.743 -1.957 1.259 1.00 70.88 92 LEU A CA 1
ATOM 705 C C . LEU A 1 92 ? -4.972 -2.492 -0.151 1.00 70.88 92 LEU A C 1
ATOM 707 O O . LEU A 1 92 ? -4.092 -2.361 -1.000 1.00 70.88 92 LEU A O 1
ATOM 711 N N . LEU A 1 93 ? -6.152 -3.048 -0.417 1.00 73.38 93 LEU A N 1
ATOM 712 C CA . LEU A 1 93 ? -6.452 -3.713 -1.682 1.00 73.38 93 LEU A CA 1
ATOM 713 C C . LEU A 1 93 ? -6.446 -2.754 -2.881 1.00 73.38 93 LEU A C 1
ATOM 715 O O . LEU A 1 93 ? -6.210 -3.192 -3.999 1.00 73.38 93 LEU A O 1
ATOM 719 N N . VAL A 1 94 ? -6.734 -1.467 -2.674 1.00 74.25 94 VAL A N 1
ATOM 720 C CA . VAL A 1 94 ? -6.893 -0.495 -3.764 1.00 74.25 94 VAL A CA 1
ATOM 721 C C . VAL A 1 94 ? -5.718 0.480 -3.830 1.00 74.25 94 VAL A C 1
ATOM 723 O O . VAL A 1 94 ? -5.169 0.683 -4.909 1.00 74.25 94 VAL A O 1
ATOM 726 N N . PHE A 1 95 ? -5.268 1.043 -2.705 1.00 75.50 95 PHE A N 1
ATOM 727 C CA . PHE A 1 95 ? -4.177 2.026 -2.676 1.00 75.50 95 PHE A CA 1
ATOM 728 C C . PHE A 1 95 ? -2.858 1.442 -3.146 1.00 75.50 95 PHE A C 1
ATOM 730 O O . PHE A 1 95 ? -2.213 2.000 -4.028 1.00 75.50 95 PHE A O 1
ATOM 737 N N . VAL A 1 96 ? -2.458 0.312 -2.566 1.00 75.00 96 VAL A N 1
ATOM 738 C CA . VAL A 1 96 ? -1.133 -0.255 -2.806 1.00 75.00 96 VAL A CA 1
ATOM 739 C C . VAL A 1 96 ? -0.943 -0.660 -4.268 1.00 75.00 96 VAL A C 1
ATOM 741 O O . VAL A 1 96 ? 0.076 -0.265 -4.841 1.00 75.00 96 VAL A O 1
ATOM 744 N N . PRO A 1 97 ? -1.876 -1.371 -4.935 1.00 72.69 97 PRO A N 1
ATOM 745 C CA . PRO A 1 97 ? -1.706 -1.652 -6.355 1.00 72.69 97 PRO A CA 1
ATOM 746 C C . PRO A 1 97 ? -1.776 -0.389 -7.211 1.00 72.69 97 PRO A C 1
ATOM 748 O O . PRO A 1 97 ? -1.075 -0.338 -8.214 1.00 72.69 97 PRO A O 1
ATOM 751 N N . LEU A 1 98 ? -2.552 0.634 -6.832 1.00 75.19 98 LEU A N 1
ATOM 752 C CA . LEU A 1 98 ? -2.591 1.905 -7.565 1.00 75.19 98 LEU A CA 1
ATOM 753 C C . LEU A 1 98 ? -1.274 2.684 -7.461 1.00 75.19 98 LEU A C 1
ATOM 755 O O . LEU A 1 98 ? -0.785 3.164 -8.479 1.00 75.19 98 LEU A O 1
ATOM 759 N N . GLU A 1 99 ? -0.672 2.774 -6.277 1.00 74.56 99 GLU A N 1
ATOM 760 C CA . GLU A 1 99 ? 0.658 3.371 -6.088 1.00 74.56 99 GLU A CA 1
ATOM 761 C C . GLU A 1 99 ? 1.736 2.581 -6.828 1.00 74.56 99 GLU A C 1
ATOM 763 O O . GLU A 1 99 ? 2.584 3.145 -7.517 1.00 74.56 99 GLU A O 1
ATOM 768 N N . THR A 1 100 ? 1.649 1.255 -6.772 1.00 71.12 100 THR A N 1
ATOM 769 C CA . THR A 1 100 ? 2.548 0.370 -7.515 1.00 71.12 100 THR A CA 1
ATOM 770 C C . THR A 1 100 ? 2.407 0.602 -9.021 1.00 71.12 100 THR A C 1
ATOM 772 O O . THR A 1 100 ? 3.398 0.799 -9.718 1.00 71.12 100 THR A O 1
ATOM 775 N N . LEU A 1 101 ? 1.173 0.666 -9.527 1.00 73.75 101 LEU A N 1
ATOM 776 C CA . LEU A 1 101 ? 0.870 1.009 -10.915 1.00 73.75 101 LEU A CA 1
ATOM 777 C C . LEU A 1 101 ? 1.480 2.359 -11.295 1.00 73.75 101 LEU A C 1
ATOM 779 O O . LEU A 1 101 ? 2.103 2.445 -12.352 1.00 73.75 101 LEU A O 1
ATOM 783 N N . LYS A 1 102 ? 1.338 3.396 -10.454 1.00 69.81 102 LYS A N 1
ATOM 784 C CA . LYS A 1 102 ? 1.937 4.724 -10.696 1.00 69.81 102 LYS A CA 1
ATOM 785 C C . LYS A 1 102 ? 3.443 4.659 -10.858 1.00 69.81 102 LYS A C 1
ATOM 787 O O . LYS A 1 102 ? 3.975 5.371 -11.699 1.00 69.81 102 LYS A O 1
ATOM 792 N N . TYR A 1 103 ? 4.098 3.794 -10.094 1.00 64.38 103 TYR A N 1
ATOM 793 C CA . TYR A 1 103 ? 5.534 3.587 -10.193 1.00 64.38 103 TYR A CA 1
ATOM 794 C C . TYR A 1 103 ? 5.943 2.929 -11.521 1.00 64.38 103 TYR A C 1
ATOM 796 O O . TYR A 1 103 ? 6.994 3.239 -12.073 1.00 64.38 103 TYR A O 1
ATOM 804 N N . PHE A 1 104 ? 5.117 2.025 -12.054 1.00 63.53 104 PHE A N 1
ATOM 805 C CA . PHE A 1 104 ? 5.420 1.288 -13.288 1.00 63.53 104 PHE A CA 1
ATOM 806 C C . PHE A 1 104 ? 4.986 1.994 -14.578 1.00 63.53 104 PHE A C 1
ATOM 808 O O . PHE A 1 104 ? 5.466 1.650 -15.662 1.00 63.53 104 PHE A O 1
ATOM 815 N N . VAL A 1 105 ? 4.081 2.968 -14.492 1.00 63.75 105 VAL A N 1
ATOM 816 C CA . VAL A 1 105 ? 3.548 3.689 -15.652 1.00 63.75 105 VAL A CA 1
ATOM 817 C C . VAL A 1 105 ? 4.135 5.094 -15.709 1.00 63.75 105 VAL A C 1
ATOM 819 O O . VAL A 1 105 ? 3.860 5.948 -14.873 1.00 63.75 105 VAL A O 1
ATOM 822 N N . ILE A 1 106 ? 4.910 5.339 -16.764 1.00 58.31 106 ILE A N 1
ATOM 823 C CA . ILE A 1 106 ? 5.708 6.559 -16.953 1.00 58.31 106 ILE A CA 1
ATOM 824 C C . ILE A 1 106 ? 4.855 7.750 -17.411 1.00 58.31 106 ILE A C 1
ATOM 826 O O . ILE A 1 106 ? 5.215 8.904 -17.198 1.00 58.31 106 ILE A O 1
ATOM 830 N N . SER A 1 107 ? 3.710 7.495 -18.050 1.00 57.84 107 SER A N 1
ATOM 831 C CA . SER A 1 107 ? 2.793 8.555 -18.474 1.00 57.84 107 SER A CA 1
ATOM 832 C C . SER A 1 107 ? 1.341 8.141 -18.266 1.00 57.84 107 SER A C 1
ATOM 834 O O . SER A 1 107 ? 0.863 7.162 -18.836 1.00 57.84 107 SER A O 1
ATOM 836 N N . TRP A 1 108 ? 0.645 8.907 -17.428 1.00 63.41 108 TRP A N 1
ATOM 837 C CA . TRP A 1 108 ? -0.784 8.765 -17.183 1.00 63.41 108 TRP A CA 1
ATOM 838 C C . TRP A 1 108 ? -1.546 9.768 -18.039 1.00 63.41 108 TRP A C 1
ATOM 840 O O . TRP A 1 108 ? -1.207 10.949 -18.070 1.00 63.41 108 TRP A O 1
ATOM 850 N N . ASP A 1 109 ? -2.584 9.301 -18.726 1.00 61.44 109 ASP A N 1
ATOM 851 C CA . ASP A 1 109 ? -3.537 10.197 -19.371 1.00 61.44 109 ASP A CA 1
ATOM 852 C C . ASP A 1 109 ? -4.412 10.844 -18.289 1.00 61.44 109 ASP A C 1
ATOM 854 O O . ASP A 1 109 ? -4.963 10.144 -17.433 1.00 61.44 109 ASP A O 1
ATOM 858 N N . THR A 1 110 ? -4.552 12.168 -18.310 1.00 59.03 110 THR A N 1
ATOM 859 C CA . THR A 1 110 ? -5.360 12.924 -17.338 1.00 59.03 110 THR A CA 1
ATOM 860 C C . THR A 1 110 ? -6.845 12.549 -17.398 1.00 59.03 110 THR A C 1
ATOM 862 O O . THR A 1 110 ? -7.571 12.763 -16.430 1.00 59.03 110 THR A O 1
ATOM 865 N N . GLY A 1 111 ? -7.300 11.936 -18.497 1.00 62.59 111 GLY A N 1
ATOM 866 C CA . GLY A 1 111 ? -8.647 11.370 -18.637 1.00 62.59 111 GLY A CA 1
ATOM 867 C C . GLY A 1 111 ? -8.799 9.904 -18.203 1.00 62.59 111 GLY A C 1
ATOM 868 O O . GLY A 1 111 ? -9.908 9.372 -18.246 1.00 62.59 111 GLY A O 1
ATOM 869 N N . GLY A 1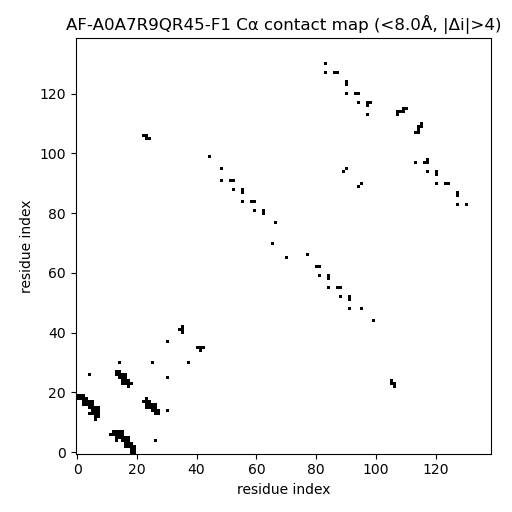 112 ? -7.719 9.222 -17.812 1.00 69.75 112 GLY A N 1
ATOM 870 C CA . GLY A 1 112 ? -7.726 7.785 -17.534 1.00 69.75 112 GLY A CA 1
ATOM 871 C C . GLY A 1 112 ? -8.331 7.411 -16.176 1.00 69.75 112 GLY A C 1
ATOM 872 O O . GLY A 1 112 ? -8.133 8.096 -15.171 1.00 69.75 112 GLY A O 1
ATOM 873 N N . ASN A 1 113 ? -8.999 6.252 -16.115 1.00 65.50 113 ASN A N 1
ATOM 874 C CA . ASN A 1 113 ? -9.614 5.730 -14.885 1.00 65.50 113 ASN A CA 1
ATOM 875 C C . ASN A 1 113 ? -8.623 5.645 -13.713 1.00 65.50 113 ASN A C 1
ATOM 877 O O . ASN A 1 113 ? -8.997 5.915 -12.579 1.00 65.50 113 ASN A O 1
ATOM 881 N N . VAL A 1 114 ? -7.355 5.321 -13.975 1.00 69.81 114 VAL A N 1
ATOM 882 C CA . VAL A 1 114 ? -6.332 5.169 -12.929 1.00 69.81 114 VAL A CA 1
ATOM 883 C C . VAL A 1 114 ? -5.897 6.511 -12.331 1.00 69.81 114 VAL A C 1
ATOM 885 O O . VAL A 1 114 ? -5.725 6.608 -11.118 1.00 69.81 114 VAL A O 1
ATOM 888 N N . CYS A 1 115 ? -5.802 7.565 -13.148 1.00 74.44 115 CYS A N 1
ATOM 889 C CA . CYS A 1 115 ? -5.555 8.925 -12.661 1.00 74.44 115 CYS A CA 1
ATOM 890 C C . CYS A 1 115 ? -6.699 9.386 -11.745 1.00 74.44 115 CYS A C 1
ATOM 892 O O . CYS A 1 115 ? -6.471 9.944 -10.676 1.00 74.44 115 CYS A O 1
ATOM 894 N N . LYS A 1 116 ? -7.941 9.049 -12.101 1.00 74.31 116 LYS A N 1
ATOM 895 C CA . LYS A 1 116 ? -9.102 9.346 -11.259 1.00 74.31 116 LYS A CA 1
ATOM 896 C C . LYS A 1 116 ? -9.090 8.548 -9.951 1.00 74.31 116 LYS A C 1
ATOM 898 O O . LYS A 1 116 ? -9.346 9.110 -8.891 1.00 74.31 116 LYS A O 1
ATOM 903 N N . MET A 1 117 ? -8.744 7.259 -10.014 1.00 74.50 117 MET A N 1
ATOM 904 C CA . MET 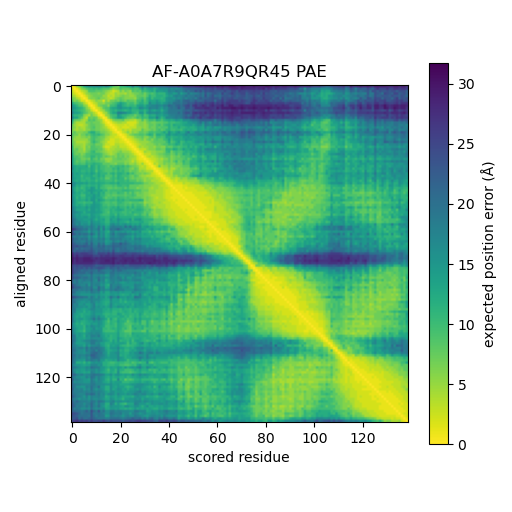A 1 117 ? -8.601 6.395 -8.836 1.00 74.50 117 MET A CA 1
ATOM 905 C C . MET A 1 117 ? -7.517 6.897 -7.880 1.00 74.50 117 MET A C 1
ATOM 907 O O . MET A 1 117 ? -7.753 6.933 -6.682 1.00 74.50 117 MET A O 1
ATOM 911 N N . SER A 1 118 ? -6.380 7.372 -8.392 1.00 75.31 118 SER A N 1
ATOM 912 C CA . SER A 1 118 ? -5.333 8.022 -7.592 1.00 75.31 118 SER A CA 1
ATOM 913 C C . SER A 1 118 ? -5.883 9.114 -6.671 1.00 75.31 118 SER A C 1
ATOM 915 O O . SER A 1 118 ? -5.636 9.083 -5.467 1.00 75.31 118 SER A O 1
ATOM 917 N N . SER A 1 119 ? -6.658 10.051 -7.223 1.00 80.12 119 SER A N 1
ATOM 918 C CA . SER A 1 119 ? -7.245 11.147 -6.444 1.00 80.12 119 SER A CA 1
ATOM 919 C C . SER A 1 119 ? -8.259 10.658 -5.408 1.00 80.12 119 SER A C 1
ATOM 921 O O . SER A 1 119 ? -8.354 11.225 -4.321 1.00 80.12 119 SER A O 1
ATOM 923 N N . TYR A 1 120 ? -9.002 9.583 -5.699 1.00 75.81 120 TYR A N 1
ATOM 924 C CA . TYR A 1 120 ? -9.877 8.965 -4.698 1.00 75.81 120 TYR A CA 1
ATOM 925 C C . TYR A 1 120 ? -9.088 8.405 -3.517 1.00 75.81 120 TYR A C 1
ATOM 927 O O . TYR A 1 120 ? -9.556 8.489 -2.381 1.00 75.81 120 TYR A O 1
ATOM 935 N N . VAL A 1 121 ? -7.899 7.853 -3.759 1.00 76.19 121 VAL A N 1
ATOM 936 C CA . VAL A 1 121 ? -7.132 7.248 -2.676 1.00 76.19 121 VAL A CA 1
ATOM 937 C C . VAL A 1 121 ? -6.451 8.270 -1.773 1.00 76.19 121 VAL A C 1
ATOM 939 O O . VAL A 1 121 ? -6.428 8.072 -0.561 1.00 76.19 121 VAL A O 1
ATOM 942 N N . GLU A 1 122 ? -5.986 9.398 -2.308 1.00 80.69 122 GLU A N 1
ATOM 943 C CA . GLU A 1 122 ? -5.525 10.512 -1.464 1.00 80.69 122 GLU A CA 1
ATOM 944 C C . GLU A 1 122 ? -6.623 10.956 -0.488 1.00 80.69 122 GLU A C 1
ATOM 946 O O . GLU A 1 122 ? -6.378 11.145 0.706 1.00 80.69 122 GLU A O 1
ATOM 951 N N . MET A 1 123 ? -7.867 11.026 -0.970 1.00 82.00 123 MET A N 1
ATOM 952 C CA . MET A 1 123 ? -9.017 11.355 -0.133 1.00 82.00 123 MET A CA 1
ATOM 953 C C . MET A 1 123 ? -9.325 10.261 0.905 1.00 82.00 123 MET A C 1
ATOM 955 O O . MET A 1 123 ? -9.633 10.578 2.054 1.00 82.00 123 MET A O 1
ATOM 959 N N . LEU A 1 124 ? -9.189 8.980 0.544 1.00 76.06 124 LEU A N 1
ATOM 960 C CA . LEU A 1 124 ? -9.339 7.850 1.473 1.00 76.06 124 LEU A CA 1
ATOM 961 C C . LEU A 1 124 ? -8.263 7.843 2.568 1.00 76.06 124 LEU A C 1
ATOM 963 O O . LEU A 1 124 ? -8.590 7.603 3.729 1.00 76.06 124 LEU A O 1
ATOM 967 N N . SER A 1 125 ? -7.009 8.158 2.237 1.00 79.94 125 SER A N 1
ATOM 968 C CA . SER A 1 125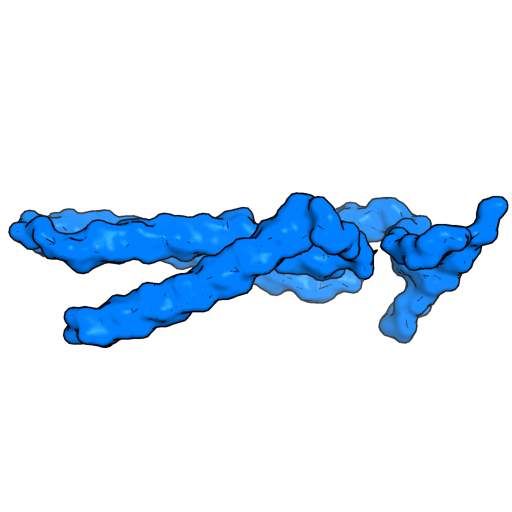 ? -5.935 8.285 3.229 1.00 79.94 125 SER A CA 1
ATOM 969 C C . SER A 1 125 ? -6.231 9.404 4.230 1.00 79.94 125 SER A C 1
ATOM 971 O O . SER A 1 125 ? -6.041 9.221 5.431 1.00 79.94 125 SER A O 1
ATOM 973 N N . GLY A 1 126 ? -6.749 10.544 3.756 1.00 81.38 126 GLY A N 1
ATOM 974 C CA . GLY A 1 126 ? -7.191 11.631 4.631 1.00 81.38 126 GLY A CA 1
ATOM 975 C C . GLY A 1 126 ? -8.324 11.205 5.571 1.00 81.38 126 GLY A 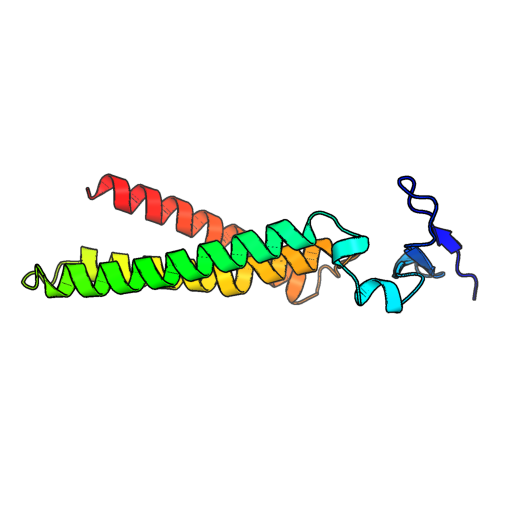C 1
ATOM 976 O O . GLY A 1 126 ? -8.284 11.499 6.766 1.00 81.38 126 GLY A O 1
ATOM 977 N N . MET A 1 127 ? -9.304 10.452 5.062 1.00 76.31 127 MET A N 1
ATOM 978 C CA . MET A 1 127 ? -10.397 9.897 5.872 1.00 76.31 127 MET A CA 1
ATOM 979 C C . MET A 1 127 ? -9.880 8.927 6.946 1.00 76.31 127 MET A C 1
ATOM 981 O O . MET A 1 127 ? -10.304 9.020 8.097 1.00 76.31 127 MET A O 1
ATOM 985 N N . ALA A 1 128 ? -8.932 8.046 6.610 1.00 75.62 128 ALA A N 1
ATOM 986 C CA . ALA A 1 128 ? -8.325 7.109 7.557 1.00 75.62 128 ALA A CA 1
ATOM 987 C C . ALA A 1 128 ? -7.593 7.827 8.707 1.00 75.62 128 ALA A C 1
ATOM 989 O O . ALA A 1 128 ? -7.763 7.463 9.870 1.00 75.62 128 ALA A O 1
ATOM 990 N N . THR A 1 129 ? -6.845 8.900 8.418 1.00 83.12 129 THR A N 1
ATOM 991 C CA . THR A 1 129 ? -6.192 9.713 9.461 1.00 83.12 129 THR A CA 1
ATOM 992 C C . THR A 1 129 ? -7.206 10.331 10.423 1.00 83.12 129 THR A C 1
ATOM 994 O O . THR A 1 129 ? -7.019 10.272 11.637 1.00 83.12 129 THR A O 1
ATOM 997 N N . VAL A 1 130 ? -8.301 10.890 9.901 1.00 83.25 130 VAL A N 1
ATOM 998 C CA . VAL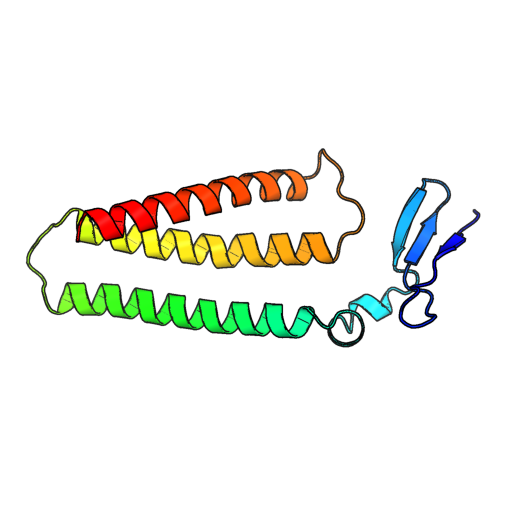 A 1 130 ? -9.360 11.485 10.730 1.00 83.25 130 VAL A CA 1
ATOM 999 C C . VAL A 1 130 ? -10.050 10.426 11.590 1.00 83.25 130 VAL A C 1
ATOM 1001 O O . VAL A 1 130 ? -10.273 10.661 12.774 1.00 83.25 130 VAL A O 1
ATOM 1004 N N . LEU A 1 131 ? -10.340 9.244 11.039 1.00 68.81 131 LEU A N 1
ATOM 1005 C CA . LEU A 1 131 ? -10.927 8.138 11.800 1.00 68.81 131 LEU A CA 1
ATOM 1006 C C . LEU A 1 131 ? -10.006 7.667 12.929 1.00 68.81 131 LEU A C 1
ATOM 1008 O O . LEU A 1 131 ? -10.478 7.441 14.040 1.00 68.81 131 LEU A O 1
ATOM 1012 N N . ASN A 1 132 ? -8.701 7.578 12.674 1.00 75.06 132 ASN A N 1
ATOM 1013 C CA . ASN A 1 132 ? -7.727 7.224 13.700 1.00 75.06 132 ASN A CA 1
ATOM 1014 C C . ASN A 1 132 ? -7.672 8.277 14.825 1.00 75.06 132 ASN A C 1
ATOM 1016 O O . ASN A 1 132 ? -7.660 7.922 15.999 1.00 75.06 132 ASN A O 1
ATOM 1020 N N . LEU A 1 133 ? -7.722 9.574 14.490 1.00 84.69 133 LEU A N 1
ATOM 1021 C CA . LEU A 1 133 ? -7.800 10.654 15.487 1.00 84.69 133 LEU A CA 1
ATOM 1022 C C . LEU A 1 133 ? -9.084 10.586 16.325 1.00 84.69 133 LEU A C 1
ATOM 1024 O O . LEU A 1 133 ? -9.046 10.799 17.534 1.00 84.69 133 LEU A O 1
ATOM 1028 N N . VAL A 1 134 ? -10.219 10.269 15.698 1.00 75.88 134 VAL A N 1
ATOM 1029 C CA . VAL A 1 134 ? -11.499 10.088 16.397 1.00 75.88 134 VAL A CA 1
ATOM 1030 C C . VAL A 1 134 ? -11.450 8.869 17.318 1.00 75.88 134 VAL A C 1
ATOM 1032 O O . VAL A 1 134 ? -11.916 8.960 18.448 1.00 75.88 134 VAL A O 1
ATOM 1035 N N . ALA A 1 135 ? -10.855 7.757 16.875 1.00 68.81 135 ALA A N 1
ATOM 1036 C CA . ALA A 1 135 ? -10.675 6.562 17.697 1.00 68.81 135 ALA A CA 1
ATOM 1037 C C . ALA A 1 135 ? -9.888 6.878 18.977 1.00 68.81 135 ALA A C 1
ATOM 1039 O O . ALA A 1 135 ? -10.361 6.578 20.069 1.00 68.81 135 ALA A O 1
ATOM 1040 N N . VAL A 1 136 ? -8.747 7.561 18.833 1.00 77.19 136 VAL A N 1
ATOM 1041 C CA . VAL A 1 136 ? -7.892 7.990 19.953 1.00 77.19 136 VAL A CA 1
ATOM 1042 C C . VAL A 1 136 ? -8.605 8.979 20.880 1.00 77.19 136 VAL A C 1
ATOM 1044 O O . VAL A 1 136 ? -8.322 9.008 22.067 1.00 77.19 136 VAL A O 1
ATOM 1047 N N . SER A 1 137 ? -9.521 9.800 20.363 1.00 80.69 137 SER A N 1
ATOM 1048 C CA . SER A 1 137 ? -10.267 10.775 21.169 1.00 80.69 137 SER A CA 1
ATOM 1049 C C . SER A 1 137 ? -11.458 10.182 21.931 1.00 80.69 137 SER A C 1
ATOM 1051 O O . SER A 1 137 ? -11.993 10.851 22.816 1.00 80.69 137 SER A O 1
ATOM 1053 N N . ILE A 1 138 ? -11.957 9.018 21.512 1.00 68.56 138 ILE A N 1
ATOM 1054 C CA . ILE A 1 138 ? -13.085 8.324 22.153 1.00 68.56 138 ILE A CA 1
ATOM 1055 C C . ILE A 1 138 ? -12.592 7.390 23.267 1.00 68.56 138 ILE A C 1
ATOM 1057 O O . ILE A 1 138 ? -13.369 7.044 24.161 1.00 68.56 138 ILE A O 1
ATOM 1061 N N . GLU A 1 139 ? -11.330 6.975 23.186 1.00 51.56 139 GLU A N 1
ATOM 1062 C CA . GLU A 1 139 ? -10.587 6.330 24.271 1.00 51.56 139 GLU A CA 1
ATOM 1063 C C . GLU A 1 139 ? -10.260 7.323 25.399 1.00 51.56 139 GLU A C 1
ATOM 1065 O O . GLU A 1 139 ? -10.412 6.917 26.575 1.00 51.56 139 GLU A O 1
#

Foldseek 3Di:
DDKDFDADPPPGDRQWIADPVRAIDGPDPCCVVCVVVVDVVPVVLVVVLVVLVVVLVVQVVVLVVVCVVVVDDPDPVSVLSVVLSVLSVVLSVQVSVLVVVVVVHPDDDCPDPSVVSNVVSVVSVVVNVVSVVVNVVVD

Mean predicted aligned error: 12.01 Å

pLDDT: mean 70.53, std 7.34, range [49.31, 84.69]

Nearest PDB structures (foldseek):
  7fcr-assembly1_A  TM=5.850E-01  e=2.468E+00  Homo sapiens
  8a1g-assembly2_D  TM=3.522E-01  e=8.759E+00  Homo sapiens

Solvent-accessible surface area (backbone atoms only — not comparable to full-atom values): 8190 Å² total; per-residue (Å²): 136,69,71,50,77,40,65,41,91,89,74,77,43,68,52,33,26,31,42,87,80,77,46,72,42,68,57,50,77,70,56,74,76,44,46,61,82,78,33,80,64,48,58,57,53,54,50,51,52,53,52,50,52,51,50,51,52,52,50,53,50,48,52,55,47,52,48,68,74,63,71,76,70,97,43,73,64,60,60,50,52,53,53,49,53,52,49,52,51,50,43,52,73,48,42,53,57,50,55,52,46,55,74,75,47,89,72,79,56,89,87,34,71,64,55,54,49,51,58,52,42,58,53,49,54,53,50,51,54,51,52,52,52,50,54,65,70,74,106

Organism: NCBI:txid334625

Sequence (139 aa):
MNITVLYDDFNSTSLLAVNSSNRIFWANPYDMLNPSAINPAFVPIIVTHAITFLIGIIGNILVIATWSLRGRLRSPTAIFLVSLAAADLLLLLVFVPLETLKYFVISWDTGGNVCKMSSYVEMLSGMATVLNLVAVSIE

Secondary structure (DSSP, 8-state):
--EEEEEETTTTEEEEEEETT--EEES-GGGGG-HHHH-TTHHHHHHHHHHHHHHHHHHHHHHHHHHHHS-----HHHHHHHHHHHHHHHHHHHHHHHHHHHHH-S---TTSHHHHHHHHHHHHHHHHHHHHHHHHHH-